Protein AF-M3FJP3-F1 (afdb_monomer)

Mean predicted aligned error: 5.14 Å

Secondary structure (DSSP, 8-state):
--EEEEEPP-EEEES--HHHHT-TTHHHHHHHHHHHHHHHHBSEEEEEGGG-S--TTTGGGGSS---HHHHHHHHHHS--SEEEEEEEEESSSEEEEEEEEETTTTEEEEEEEEESS-HHHHHHHHHHHH-TTSPBP-------

InterPro domains:
  IPR058181 LIC10012-like [PF28306] (2-140)

Foldseek 3Di:
DAAFEEEAFEEEDDDDDPVLVPDPRSSQVVSVLLQVLCVQWFRHHYYYCPPPPDCPLRPCRHDPDDDLVSVQVCCVVPPGQWYKYWYWYDDQWIKIKMWIAGNVVSDIDIDIDIGRDDPNVVSNVCSCVVCVPTDTDPPPDDPD

Structure (mmCIF, N/CA/C/O backbone):
data_AF-M3FJP3-F1
#
_entry.id   AF-M3FJP3-F1
#
loop_
_atom_site.group_PDB
_atom_site.id
_atom_site.type_symbol
_atom_site.label_atom_id
_atom_site.label_alt_id
_atom_site.label_comp_id
_atom_site.label_asym_id
_atom_site.label_entity_id
_atom_site.label_seq_id
_atom_site.pdbx_PDB_ins_code
_atom_site.Cartn_x
_atom_site.Cartn_y
_atom_site.Cartn_z
_atom_site.occupancy
_atom_site.B_iso_or_equiv
_atom_site.auth_seq_id
_atom_site.auth_comp_id
_atom_site.auth_asym_id
_atom_site.auth_atom_id
_atom_site.pdbx_PDB_model_num
ATOM 1 N N . MET A 1 1 ? 2.342 -1.540 -22.251 1.00 54.75 1 MET A N 1
ATOM 2 C CA . MET A 1 1 ? 2.671 -2.135 -20.936 1.00 54.75 1 MET A CA 1
ATOM 3 C C . MET A 1 1 ? 1.677 -1.612 -19.911 1.00 54.75 1 MET A C 1
ATOM 5 O O . MET A 1 1 ? 1.286 -0.459 -20.026 1.00 54.75 1 MET A O 1
ATOM 9 N N . SER A 1 2 ? 1.203 -2.452 -18.989 1.00 81.75 2 SER A N 1
ATOM 10 C CA . SER A 1 2 ? 0.332 -2.021 -17.884 1.00 81.75 2 SER A CA 1
ATOM 11 C C . SER A 1 2 ? 1.203 -1.803 -16.652 1.00 81.75 2 SER A C 1
ATOM 13 O O . SER A 1 2 ? 1.994 -2.686 -16.332 1.00 81.75 2 SER A O 1
ATOM 15 N N . THR A 1 3 ? 1.070 -0.641 -16.008 1.00 93.69 3 THR A N 1
ATOM 16 C CA . THR A 1 3 ? 1.800 -0.289 -14.784 1.00 93.69 3 THR A CA 1
ATOM 17 C C . THR A 1 3 ? 1.615 -1.363 -13.711 1.00 93.69 3 THR A C 1
ATOM 19 O O . THR A 1 3 ? 0.485 -1.778 -13.459 1.00 93.69 3 THR A O 1
ATOM 22 N N . SER A 1 4 ? 2.694 -1.811 -13.077 1.00 95.44 4 SER A N 1
ATOM 23 C CA . SER A 1 4 ? 2.702 -2.799 -11.997 1.00 95.44 4 SER A CA 1
ATOM 24 C C . SER A 1 4 ? 2.975 -2.129 -10.652 1.00 95.44 4 SER A C 1
ATOM 26 O O . SER A 1 4 ? 3.966 -1.416 -10.500 1.00 95.44 4 SER A O 1
ATOM 28 N N . ILE A 1 5 ? 2.109 -2.377 -9.670 1.00 96.56 5 ILE A N 1
ATOM 29 C CA . ILE A 1 5 ? 2.203 -1.815 -8.319 1.00 96.56 5 ILE A CA 1
ATOM 30 C C . ILE A 1 5 ? 2.201 -2.964 -7.307 1.00 96.56 5 ILE A C 1
ATOM 32 O O . ILE A 1 5 ? 1.310 -3.819 -7.341 1.00 96.56 5 ILE A O 1
ATOM 36 N N . ILE A 1 6 ? 3.173 -2.983 -6.395 1.00 95.50 6 ILE A N 1
ATOM 37 C CA . ILE A 1 6 ? 3.205 -3.919 -5.265 1.00 95.50 6 ILE A CA 1
ATOM 38 C C . ILE A 1 6 ? 2.987 -3.149 -3.968 1.00 95.50 6 ILE A C 1
ATOM 40 O O . ILE A 1 6 ? 3.749 -2.244 -3.637 1.00 95.50 6 ILE A O 1
ATOM 44 N N . PHE A 1 7 ? 1.974 -3.552 -3.208 1.00 96.62 7 PHE A N 1
ATOM 45 C CA . PHE A 1 7 ? 1.777 -3.090 -1.842 1.00 96.62 7 PHE A CA 1
ATOM 46 C C . PHE A 1 7 ? 2.579 -3.978 -0.887 1.00 96.62 7 PHE A C 1
ATOM 48 O O . PHE A 1 7 ? 2.395 -5.197 -0.827 1.00 96.62 7 PHE A O 1
ATOM 55 N N . LEU A 1 8 ? 3.483 -3.348 -0.146 1.00 95.56 8 LEU A N 1
ATOM 56 C CA . LEU A 1 8 ? 4.296 -3.936 0.913 1.00 95.56 8 LEU A CA 1
ATOM 57 C C . LEU A 1 8 ? 3.491 -4.011 2.218 1.00 95.56 8 LEU A C 1
ATOM 59 O O . LEU A 1 8 ? 2.440 -3.367 2.316 1.00 95.56 8 LEU A O 1
ATOM 63 N N . PRO A 1 9 ? 3.942 -4.783 3.225 1.00 94.19 9 PRO A N 1
ATOM 64 C CA . PRO A 1 9 ? 3.347 -4.736 4.554 1.00 94.19 9 PRO A CA 1
ATOM 65 C C . PRO A 1 9 ? 3.338 -3.307 5.085 1.00 94.19 9 PRO A C 1
ATOM 67 O O . PRO A 1 9 ? 4.334 -2.594 4.977 1.00 94.19 9 PRO A O 1
ATOM 70 N N . GLY A 1 10 ? 2.199 -2.905 5.635 1.00 93.19 10 GLY A N 1
ATOM 71 C CA . GLY A 1 10 ? 2.027 -1.602 6.257 1.00 93.19 10 GLY A CA 1
ATOM 72 C C . GLY A 1 10 ? 2.240 -1.637 7.764 1.00 93.19 10 GLY A C 1
ATOM 73 O O . GLY A 1 10 ? 2.588 -2.666 8.353 1.00 93.19 10 GLY A O 1
ATOM 74 N N . LYS A 1 11 ? 1.950 -0.509 8.402 1.00 93.94 11 LYS A N 1
ATOM 75 C CA . LYS A 1 11 ? 1.864 -0.396 9.859 1.00 93.94 11 LYS A CA 1
ATOM 76 C C . LYS A 1 11 ? 0.500 0.148 10.257 1.00 93.94 11 LYS A C 1
ATOM 78 O O . LYS A 1 11 ? -0.091 0.948 9.538 1.00 93.94 11 LYS A O 1
ATOM 83 N N . VAL A 1 12 ? 0.017 -0.304 11.409 1.00 92.94 12 VAL A N 1
ATOM 84 C CA . VAL A 1 12 ? -1.206 0.199 12.035 1.00 92.94 12 VAL A CA 1
ATOM 85 C C . VAL A 1 12 ? -0.914 0.498 13.488 1.00 92.94 12 VAL A C 1
ATOM 87 O O . VAL A 1 12 ? -0.344 -0.351 14.173 1.00 92.94 12 VAL A O 1
ATOM 90 N N . GLU A 1 13 ? -1.314 1.668 13.964 1.00 91.81 13 GLU A N 1
ATOM 91 C CA . GLU A 1 13 ? -1.119 2.057 15.358 1.00 91.81 13 GLU A CA 1
ATOM 92 C C . GLU A 1 13 ? -2.272 2.893 15.918 1.00 91.81 13 GLU A C 1
ATOM 94 O O . GLU A 1 13 ? -3.128 3.383 15.182 1.00 91.81 13 GLU A O 1
ATOM 99 N N . GLY A 1 14 ? -2.283 3.046 17.244 1.00 90.94 14 GLY A N 1
ATOM 100 C CA . GLY A 1 14 ? -3.282 3.819 17.977 1.00 90.94 14 GLY A CA 1
ATOM 101 C C . GLY A 1 14 ? -4.487 3.002 18.459 1.00 90.94 14 GLY A C 1
ATOM 102 O O . GLY A 1 14 ? -4.409 1.785 18.624 1.00 90.94 14 GLY A O 1
ATOM 103 N N . ASN A 1 15 ? -5.594 3.698 18.716 1.00 89.75 15 ASN A N 1
ATOM 104 C CA . ASN A 1 15 ? -6.861 3.172 19.221 1.00 89.75 15 ASN A CA 1
ATOM 105 C C . ASN A 1 15 ? -7.648 2.508 18.086 1.00 89.75 15 ASN A C 1
ATOM 107 O O . ASN A 1 15 ? -8.534 3.110 17.477 1.00 89.75 15 ASN A O 1
ATOM 111 N N . LEU A 1 16 ? -7.273 1.272 17.766 1.00 86.69 16 LEU A N 1
ATOM 1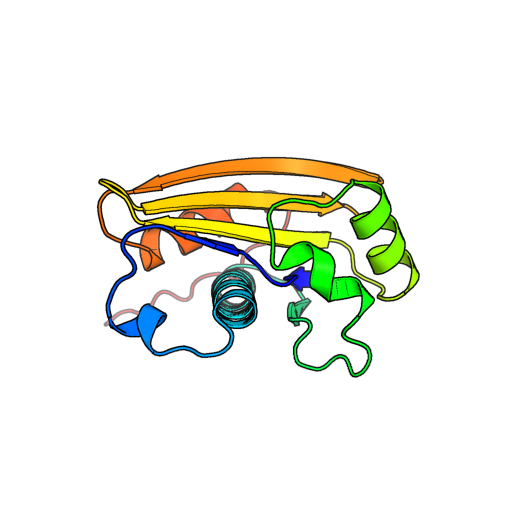12 C CA . LEU A 1 16 ? -7.827 0.548 16.629 1.00 86.69 16 LEU A CA 1
ATOM 113 C C . LEU A 1 16 ? -9.328 0.266 16.810 1.00 86.69 16 LEU A C 1
ATOM 115 O O . LEU A 1 16 ? -9.772 -0.075 17.905 1.00 86.69 16 LEU A O 1
ATOM 119 N N . PRO A 1 17 ? -10.129 0.316 15.733 1.00 85.75 17 PRO A N 1
ATOM 120 C CA . PRO A 1 17 ? -11.479 -0.224 15.774 1.00 85.75 17 PRO A CA 1
ATOM 121 C C . PRO A 1 17 ? -11.433 -1.742 16.007 1.00 85.75 17 PRO A C 1
ATOM 123 O O . PRO A 1 17 ? -10.566 -2.435 15.469 1.00 85.75 17 PRO A O 1
ATOM 126 N N . ALA A 1 18 ? -12.428 -2.279 16.720 1.00 84.81 18 ALA A N 1
ATOM 127 C CA . ALA A 1 18 ? -12.504 -3.697 17.101 1.00 84.81 18 ALA A CA 1
ATOM 128 C C . ALA A 1 18 ? -12.345 -4.686 15.926 1.00 84.81 18 ALA A C 1
ATOM 130 O O . ALA A 1 18 ? -11.873 -5.808 16.107 1.00 84.81 18 ALA A O 1
ATOM 131 N N . ALA A 1 19 ? -12.728 -4.279 14.712 1.00 82.06 19 ALA A N 1
ATOM 132 C CA . ALA A 1 19 ? -12.545 -5.077 13.503 1.00 82.06 19 ALA A CA 1
ATOM 133 C C . ALA A 1 19 ? -11.062 -5.320 13.162 1.00 82.06 19 ALA A C 1
ATOM 135 O O . ALA A 1 19 ? -10.727 -6.412 12.717 1.00 82.06 19 ALA A O 1
ATOM 136 N N . LEU A 1 20 ? -10.181 -4.339 13.393 1.00 82.62 20 LEU A N 1
ATOM 137 C CA . LEU A 1 20 ? -8.740 -4.450 13.132 1.00 82.62 20 LEU A CA 1
ATOM 138 C C . LEU A 1 20 ? -7.972 -5.072 14.304 1.00 82.62 20 LEU A C 1
ATOM 140 O O . LEU A 1 20 ? -6.943 -5.709 14.087 1.00 82.62 20 LEU A O 1
ATOM 144 N N . GLU A 1 21 ? -8.463 -4.929 15.538 1.00 83.31 21 GLU A N 1
ATOM 145 C CA . GLU A 1 21 ? -7.822 -5.527 16.720 1.00 83.31 21 GLU A CA 1
ATOM 146 C C . GLU A 1 21 ? -7.727 -7.054 16.625 1.00 83.31 21 GLU A C 1
ATOM 148 O O . GLU A 1 21 ? -6.714 -7.634 17.020 1.00 83.31 21 GLU A O 1
ATOM 153 N N . ARG A 1 22 ? -8.765 -7.682 16.056 1.00 85.31 22 ARG A N 1
ATOM 154 C CA . ARG A 1 22 ? -8.918 -9.140 15.915 1.00 85.31 22 ARG A CA 1
ATOM 155 C C . ARG A 1 22 ? -8.115 -9.751 14.765 1.00 85.31 22 ARG A C 1
ATOM 157 O O . ARG A 1 22 ? -8.183 -10.959 14.568 1.00 85.31 22 ARG A O 1
ATOM 164 N N . ILE A 1 23 ? -7.415 -8.937 13.977 1.00 86.69 23 ILE A N 1
ATOM 165 C CA . ILE A 1 23 ? -6.642 -9.408 12.827 1.00 86.69 23 ILE A CA 1
ATOM 166 C C . ILE A 1 23 ? -5.217 -9.724 13.275 1.00 86.69 23 ILE A C 1
ATOM 168 O O . ILE A 1 23 ? -4.523 -8.849 13.798 1.00 86.69 23 ILE A O 1
ATOM 172 N N . ASP A 1 24 ? -4.784 -10.959 13.013 1.00 82.44 24 ASP A N 1
ATOM 173 C CA . ASP A 1 24 ? -3.457 -11.456 13.393 1.00 82.44 24 ASP A CA 1
ATOM 174 C C . ASP A 1 24 ? -2.325 -10.731 12.644 1.00 82.44 24 ASP A C 1
ATOM 176 O O . ASP A 1 24 ? -1.343 -10.309 13.250 1.00 82.44 24 ASP A O 1
ATOM 180 N N . ASP A 1 25 ? -2.465 -10.531 11.325 1.00 88.62 25 ASP A N 1
ATOM 181 C CA . ASP A 1 25 ? -1.468 -9.846 10.486 1.00 88.62 25 ASP A CA 1
ATOM 182 C C . ASP A 1 25 ? -1.999 -8.515 9.931 1.00 88.62 25 ASP A C 1
ATOM 184 O O . ASP A 1 25 ? -2.291 -8.361 8.742 1.00 88.62 25 ASP A O 1
ATOM 188 N N . ARG A 1 26 ? -2.123 -7.522 10.817 1.00 91.12 26 ARG A N 1
ATOM 189 C CA . ARG A 1 26 ? -2.623 -6.171 10.487 1.00 91.12 26 ARG A CA 1
ATOM 190 C C . ARG A 1 26 ? -1.789 -5.480 9.408 1.00 91.12 26 ARG A C 1
ATOM 192 O O . ARG A 1 26 ? -2.338 -4.784 8.557 1.00 91.12 26 ARG A O 1
ATOM 199 N N . SER A 1 27 ? -0.473 -5.697 9.415 1.00 91.38 27 SER A N 1
ATOM 200 C CA . SER A 1 27 ? 0.436 -5.170 8.393 1.00 91.38 27 SER A CA 1
ATOM 201 C C . SER A 1 27 ? 0.070 -5.674 7.000 1.00 91.38 27 SER A C 1
ATOM 203 O O . SER A 1 27 ? 0.067 -4.901 6.037 1.00 91.38 27 SER A O 1
ATOM 205 N N . GLN A 1 28 ? -0.258 -6.962 6.884 1.00 91.75 28 GLN A N 1
ATOM 206 C CA . GLN A 1 28 ? -0.709 -7.540 5.627 1.00 91.75 28 GLN A CA 1
ATOM 207 C C . GLN A 1 28 ? -2.112 -7.058 5.246 1.00 91.75 28 GLN A C 1
ATOM 209 O O . GLN A 1 28 ? -2.379 -6.867 4.059 1.00 91.75 28 GLN A O 1
ATOM 214 N N . GLU A 1 29 ? -2.995 -6.833 6.216 1.00 91.94 29 GLU A N 1
ATOM 215 C CA . GLU A 1 29 ? -4.356 -6.375 5.938 1.00 91.94 29 GLU A CA 1
ATOM 216 C C . GLU A 1 29 ? -4.392 -4.958 5.356 1.00 91.94 29 GLU A C 1
ATOM 218 O O . GLU A 1 29 ? -5.039 -4.728 4.335 1.00 91.94 29 GLU A O 1
ATOM 223 N N . ILE A 1 30 ? -3.624 -4.018 5.913 1.00 93.06 30 ILE A N 1
ATOM 224 C CA . ILE A 1 30 ? -3.526 -2.666 5.337 1.00 93.06 30 ILE A CA 1
ATOM 225 C C . ILE A 1 30 ? -2.974 -2.696 3.916 1.00 93.06 30 ILE A C 1
ATOM 227 O O . ILE A 1 30 ? -3.491 -2.005 3.038 1.00 93.06 30 ILE A O 1
ATOM 231 N N . SER A 1 31 ? -1.974 -3.542 3.667 1.00 94.75 31 SER A N 1
ATOM 232 C CA . SER A 1 31 ? -1.431 -3.757 2.325 1.00 94.75 31 SER A CA 1
ATOM 233 C C . SER A 1 31 ? -2.523 -4.189 1.336 1.00 94.75 31 SER A C 1
ATOM 235 O O . SER A 1 31 ? -2.640 -3.626 0.245 1.00 94.75 31 SER A O 1
ATOM 237 N N . LYS A 1 32 ? -3.382 -5.142 1.733 1.00 95.00 32 LYS A N 1
ATOM 238 C CA . LYS A 1 32 ? -4.530 -5.576 0.920 1.00 95.00 32 LYS A CA 1
ATOM 239 C C . LYS A 1 32 ? -5.537 -4.460 0.716 1.00 95.00 32 LYS A C 1
ATOM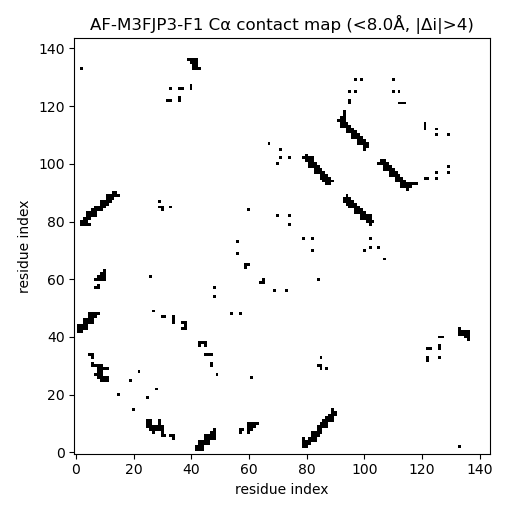 241 O O . LYS A 1 32 ? -6.088 -4.341 -0.376 1.00 95.00 32 LYS A O 1
ATOM 246 N N . PHE A 1 33 ? -5.767 -3.639 1.731 1.00 94.19 33 PHE A N 1
ATOM 247 C CA . PHE A 1 33 ? -6.751 -2.578 1.638 1.00 94.19 33 PHE A CA 1
ATOM 248 C C . PHE A 1 33 ? -6.314 -1.458 0.683 1.00 94.19 33 PHE A C 1
ATOM 250 O O . PHE A 1 33 ? -7.102 -1.004 -0.150 1.00 94.19 33 PHE A O 1
ATOM 257 N N . GLY A 1 34 ? -5.035 -1.075 0.720 1.00 96.06 34 GLY A N 1
ATOM 258 C CA . GLY A 1 34 ? -4.457 -0.151 -0.257 1.00 96.06 34 GLY A CA 1
ATOM 259 C C . GLY A 1 34 ? -4.497 -0.738 -1.671 1.00 96.06 34 GLY A C 1
ATOM 260 O O . GLY A 1 34 ? -4.962 -0.086 -2.613 1.00 96.06 34 GLY A O 1
ATOM 261 N N . ALA A 1 35 ? -4.113 -2.013 -1.804 1.00 96.75 35 ALA A N 1
ATOM 262 C CA . ALA A 1 35 ? -4.163 -2.741 -3.068 1.00 96.75 35 ALA A CA 1
ATOM 263 C C . ALA A 1 35 ? -5.584 -2.847 -3.644 1.00 96.75 35 ALA A C 1
ATOM 265 O O . ALA A 1 35 ? -5.761 -2.749 -4.860 1.00 96.75 35 ALA A O 1
ATOM 266 N N . PHE A 1 36 ? -6.600 -3.010 -2.794 1.00 96.31 36 PHE A N 1
ATOM 267 C CA . PHE A 1 36 ? -8.001 -3.042 -3.202 1.00 96.31 36 PHE A CA 1
ATOM 268 C C . PHE A 1 36 ? -8.402 -1.747 -3.914 1.00 96.31 36 PHE A C 1
ATOM 270 O O . PHE A 1 36 ? -8.897 -1.809 -5.040 1.00 96.31 36 PHE A O 1
ATOM 277 N N . TYR A 1 37 ? -8.135 -0.578 -3.321 1.00 96.38 37 TYR A N 1
ATOM 278 C CA . TYR A 1 37 ? -8.482 0.701 -3.949 1.00 96.38 37 TYR A CA 1
ATOM 279 C C . TYR A 1 37 ? -7.659 0.989 -5.197 1.00 96.38 37 TYR A C 1
ATOM 281 O O . TYR A 1 37 ? -8.216 1.443 -6.197 1.00 96.38 37 TYR A O 1
ATOM 289 N N . ALA A 1 38 ? -6.363 0.674 -5.191 1.00 96.38 38 ALA A N 1
ATOM 290 C CA . ALA A 1 38 ? -5.544 0.796 -6.393 1.00 96.38 38 ALA A CA 1
ATOM 291 C C . ALA A 1 38 ? -6.093 -0.081 -7.527 1.00 96.38 38 ALA A C 1
ATOM 293 O O . ALA A 1 38 ? -6.231 0.384 -8.657 1.00 96.38 38 ALA A O 1
ATOM 294 N N . ASN A 1 39 ? -6.493 -1.321 -7.234 1.00 95.44 39 ASN A N 1
ATOM 295 C CA . ASN A 1 39 ? -7.104 -2.195 -8.229 1.00 95.44 39 ASN A CA 1
ATOM 296 C C . ASN A 1 39 ? -8.498 -1.707 -8.652 1.00 95.44 39 ASN A C 1
ATOM 298 O O . ASN A 1 39 ? -8.868 -1.862 -9.811 1.00 95.44 39 ASN A O 1
ATOM 302 N N . LEU A 1 40 ? -9.283 -1.112 -7.758 1.00 94.81 40 LEU A N 1
ATOM 303 C CA . LEU A 1 40 ? -10.602 -0.578 -8.096 1.00 94.81 40 LEU A CA 1
ATOM 304 C C . LEU A 1 40 ? -10.499 0.633 -9.036 1.00 94.81 40 LEU A C 1
ATOM 306 O O . LEU A 1 40 ? -11.249 0.724 -10.008 1.00 94.81 40 LEU A O 1
ATOM 310 N N . LEU A 1 41 ? -9.559 1.540 -8.766 1.00 94.62 41 LEU A N 1
ATOM 311 C CA . LEU A 1 41 ? -9.510 2.870 -9.378 1.00 94.62 41 LEU A CA 1
ATOM 312 C C . LEU A 1 41 ? -8.530 2.975 -10.549 1.00 94.62 41 LEU A C 1
ATOM 314 O O . LEU A 1 41 ? -8.754 3.781 -11.450 1.00 94.62 41 LEU A O 1
ATOM 318 N N . LEU A 1 42 ? -7.458 2.178 -10.574 1.00 95.19 42 LEU A N 1
ATOM 319 C CA . LEU A 1 42 ? -6.343 2.347 -11.511 1.00 95.19 42 LEU A CA 1
ATOM 320 C C . LEU A 1 42 ? -6.291 1.230 -12.556 1.00 95.19 42 LEU A C 1
ATOM 322 O O . LEU A 1 42 ? -6.576 0.062 -12.284 1.00 95.19 42 LEU A O 1
ATOM 326 N N . ARG A 1 43 ? -5.863 1.562 -13.776 1.00 94.12 43 ARG A N 1
ATOM 327 C CA . ARG A 1 43 ? -5.535 0.596 -14.839 1.00 94.12 43 ARG A CA 1
ATOM 328 C C . ARG A 1 43 ? -4.115 0.052 -14.659 1.00 94.12 43 ARG A C 1
ATOM 330 O O . ARG A 1 43 ? -3.262 0.201 -15.534 1.00 94.12 43 ARG A O 1
ATOM 337 N N . ALA A 1 44 ? -3.885 -0.596 -13.524 1.00 94.25 44 ALA A N 1
ATOM 338 C CA . ALA A 1 44 ? -2.608 -1.183 -13.144 1.00 94.25 44 ALA A CA 1
ATOM 339 C C . ALA A 1 44 ? -2.766 -2.658 -12.748 1.00 94.25 44 ALA A C 1
ATOM 341 O O . ALA A 1 44 ? -3.835 -3.092 -12.311 1.00 94.25 44 ALA A O 1
ATOM 342 N N . LYS A 1 45 ? -1.683 -3.427 -12.875 1.00 94.88 45 LYS A N 1
ATOM 343 C CA . LYS A 1 45 ? -1.542 -4.741 -12.251 1.00 94.88 45 LYS A CA 1
ATOM 344 C C . LYS A 1 45 ? -1.129 -4.527 -10.797 1.00 94.88 45 LYS A C 1
ATOM 346 O O . LYS A 1 45 ? 0.010 -4.163 -10.528 1.00 94.88 45 LYS A O 1
ATOM 351 N N . VAL A 1 46 ? -2.049 -4.757 -9.869 1.00 94.88 46 VAL A N 1
ATOM 352 C CA . VAL A 1 46 ? -1.815 -4.533 -8.438 1.00 94.88 46 VAL A CA 1
ATOM 353 C C . VAL A 1 46 ? -1.645 -5.867 -7.721 1.00 94.88 46 VAL A C 1
ATOM 355 O O . VAL A 1 46 ? -2.472 -6.762 -7.889 1.00 94.88 46 VAL A O 1
ATOM 358 N N . ASN A 1 47 ? -0.581 -6.006 -6.930 1.00 93.31 47 ASN A N 1
ATOM 359 C CA . ASN A 1 47 ? -0.319 -7.194 -6.117 1.00 93.31 47 ASN A CA 1
ATOM 360 C C . ASN A 1 47 ? 0.021 -6.820 -4.672 1.00 93.31 47 ASN A C 1
ATOM 362 O O . ASN A 1 47 ? 0.447 -5.705 -4.380 1.00 93.31 47 ASN A O 1
ATOM 366 N N . THR A 1 48 ? -0.119 -7.798 -3.784 1.00 92.62 48 THR A N 1
ATOM 367 C CA . THR A 1 48 ? 0.410 -7.777 -2.419 1.00 92.62 48 THR A CA 1
ATOM 368 C C . THR A 1 48 ? 1.478 -8.859 -2.276 1.00 92.62 48 THR A C 1
ATOM 370 O O . THR A 1 48 ? 1.563 -9.788 -3.086 1.00 92.62 48 THR A O 1
ATOM 373 N N . ILE A 1 49 ? 2.284 -8.764 -1.223 1.00 86.00 49 ILE A N 1
ATOM 374 C CA . ILE A 1 49 ? 3.359 -9.727 -0.947 1.00 86.00 49 ILE A CA 1
ATOM 375 C C . ILE A 1 49 ? 2.871 -11.072 -0.370 1.00 86.00 49 ILE A C 1
ATOM 377 O O . ILE A 1 49 ? 3.673 -11.977 -0.166 1.00 86.00 49 ILE A O 1
ATOM 381 N N . GLU A 1 50 ? 1.567 -11.247 -0.115 1.00 78.38 50 GLU A N 1
ATOM 382 C CA . GLU A 1 50 ? 1.022 -12.450 0.543 1.00 78.38 50 GLU A CA 1
ATOM 383 C C . GLU A 1 50 ? 1.311 -13.746 -0.237 1.00 78.38 50 GLU A C 1
ATOM 385 O O . GLU A 1 50 ? 1.419 -14.824 0.348 1.00 78.38 50 GLU A O 1
ATOM 390 N N . LYS A 1 51 ? 1.452 -13.624 -1.563 1.00 69.50 51 LYS A N 1
ATOM 391 C CA . LYS A 1 51 ? 1.706 -14.726 -2.501 1.00 69.50 51 LYS A CA 1
ATOM 392 C C . LYS A 1 51 ? 3.197 -15.035 -2.667 1.00 69.50 51 LYS A C 1
ATOM 394 O O . LYS A 1 51 ? 3.544 -15.967 -3.391 1.00 69.50 51 LYS A O 1
ATOM 399 N N . ILE A 1 52 ? 4.072 -14.258 -2.029 1.00 74.56 52 ILE A N 1
ATOM 400 C CA . ILE A 1 52 ? 5.522 -14.411 -2.119 1.00 74.56 52 ILE A CA 1
ATOM 401 C C . ILE A 1 52 ? 5.987 -15.354 -1.005 1.00 74.56 52 ILE A C 1
ATOM 403 O O . ILE A 1 52 ? 5.617 -15.204 0.161 1.00 74.56 52 ILE A O 1
ATOM 407 N N . ARG A 1 53 ? 6.765 -16.376 -1.388 1.00 68.19 53 ARG A N 1
ATOM 408 C CA . ARG A 1 53 ? 7.246 -17.419 -0.467 1.00 68.19 53 ARG A CA 1
ATOM 409 C C . ARG A 1 53 ? 8.324 -16.901 0.481 1.00 68.19 53 ARG A C 1
ATOM 411 O O . ARG A 1 53 ? 8.283 -17.237 1.659 1.00 68.19 53 ARG A O 1
ATOM 418 N N . ASP A 1 54 ? 9.248 -16.094 -0.030 1.00 69.88 54 ASP A N 1
ATOM 419 C CA . ASP A 1 54 ? 10.261 -15.437 0.789 1.00 69.88 54 ASP A CA 1
ATOM 420 C C . ASP A 1 54 ? 9.670 -14.176 1.424 1.00 69.88 54 ASP A C 1
ATOM 422 O O . ASP A 1 54 ? 9.290 -13.231 0.733 1.00 69.88 54 ASP A O 1
ATOM 426 N N . LYS A 1 55 ? 9.526 -14.199 2.749 1.00 73.00 55 LYS A N 1
ATOM 427 C CA . LYS A 1 55 ? 8.903 -13.117 3.517 1.00 73.00 55 LYS A CA 1
ATOM 428 C C . LYS A 1 55 ? 9.908 -12.292 4.311 1.00 73.00 55 LYS A C 1
ATOM 430 O O . LYS A 1 55 ? 9.511 -11.283 4.900 1.00 73.00 55 LYS A O 1
ATOM 435 N N . GLU A 1 56 ? 11.176 -12.699 4.350 1.00 82.25 56 GLU A N 1
ATOM 436 C CA . GLU A 1 56 ? 12.155 -12.099 5.258 1.00 82.25 56 GLU A CA 1
ATOM 437 C C . GLU A 1 56 ? 12.453 -10.653 4.860 1.00 82.25 56 GLU A C 1
ATOM 439 O O . GLU A 1 56 ? 12.402 -9.754 5.706 1.00 82.25 56 GLU A O 1
ATOM 444 N N . ILE A 1 57 ? 12.633 -10.404 3.559 1.00 81.81 57 ILE A N 1
ATOM 445 C CA . ILE A 1 57 ? 12.898 -9.066 3.018 1.00 81.81 57 ILE A CA 1
ATOM 446 C C . ILE A 1 57 ? 11.781 -8.058 3.336 1.00 81.81 57 ILE A C 1
ATOM 448 O O . ILE A 1 57 ? 12.042 -6.866 3.507 1.00 81.81 57 ILE A O 1
ATOM 452 N N . PHE A 1 58 ? 10.540 -8.528 3.495 1.00 85.88 58 PHE A N 1
ATOM 453 C CA . PHE A 1 58 ? 9.390 -7.670 3.780 1.00 85.88 58 PHE A CA 1
ATOM 454 C C . PHE A 1 58 ? 9.168 -7.398 5.271 1.00 85.88 58 PHE A C 1
ATOM 456 O O . PHE A 1 58 ? 8.407 -6.492 5.617 1.00 85.88 58 PHE A O 1
ATOM 463 N N . SER A 1 59 ? 9.818 -8.152 6.165 1.00 85.19 59 SER A N 1
ATOM 464 C CA . SER A 1 59 ? 9.635 -8.027 7.620 1.00 85.19 59 SER A CA 1
ATOM 465 C C . SER A 1 59 ? 9.920 -6.612 8.137 1.00 85.19 59 SER A C 1
ATOM 467 O O . SER A 1 59 ? 9.215 -6.126 9.020 1.00 85.19 59 SER A O 1
ATOM 469 N N . LYS A 1 60 ? 10.883 -5.913 7.525 1.00 86.38 60 LYS A N 1
ATOM 470 C CA . LYS A 1 60 ? 11.271 -4.541 7.885 1.00 86.38 60 LYS A CA 1
ATOM 471 C C . LYS A 1 60 ? 10.149 -3.519 7.703 1.00 86.38 60 LYS A C 1
ATOM 473 O O . LYS A 1 60 ? 10.049 -2.577 8.480 1.00 86.38 60 LYS A O 1
ATOM 478 N N . PHE A 1 61 ? 9.276 -3.731 6.719 1.00 87.88 61 PHE A N 1
ATOM 479 C CA . PHE A 1 61 ? 8.200 -2.796 6.369 1.00 87.88 61 PHE A CA 1
ATOM 480 C C . PHE A 1 61 ? 6.987 -2.889 7.299 1.00 87.88 61 PHE A C 1
ATOM 482 O O . PHE A 1 61 ? 6.157 -1.980 7.324 1.00 87.88 61 PHE A O 1
ATOM 489 N N . ARG A 1 62 ? 6.913 -3.951 8.119 1.00 86.50 62 ARG A N 1
ATOM 490 C CA . ARG A 1 62 ? 5.892 -4.101 9.171 1.00 86.50 62 ARG A CA 1
ATOM 491 C C . ARG A 1 62 ? 6.009 -3.020 10.254 1.00 86.50 62 ARG A C 1
ATOM 493 O O . ARG A 1 62 ? 5.045 -2.762 10.965 1.00 86.50 62 ARG A O 1
ATOM 500 N N . ASN A 1 63 ? 7.174 -2.380 10.357 1.00 81.62 63 ASN A N 1
ATOM 501 C CA . ASN A 1 63 ? 7.475 -1.303 11.296 1.00 81.62 63 ASN A CA 1
ATOM 502 C C . ASN A 1 63 ? 7.856 -0.013 10.545 1.00 81.62 63 ASN A C 1
ATOM 504 O O . ASN A 1 63 ? 7.986 -0.010 9.323 1.00 81.62 63 ASN A O 1
ATOM 508 N N . SER A 1 64 ? 8.072 1.088 11.269 1.00 77.12 64 SER A N 1
ATOM 509 C CA . SER A 1 64 ? 8.498 2.374 10.678 1.00 77.12 64 SER A CA 1
ATOM 510 C C . SER A 1 64 ? 10.007 2.464 10.395 1.00 77.12 64 SER A C 1
ATOM 512 O O . SER A 1 64 ? 10.488 3.495 9.941 1.00 77.12 64 SER A O 1
ATOM 514 N N . HIS A 1 65 ? 10.778 1.406 10.669 1.00 82.50 65 HIS A N 1
ATOM 515 C CA . HIS A 1 65 ? 12.233 1.397 10.503 1.00 82.50 65 HIS A CA 1
ATOM 516 C C . HIS A 1 65 ? 12.625 0.702 9.198 1.00 82.50 65 HIS A C 1
ATOM 518 O O . HIS A 1 65 ? 12.916 -0.494 9.172 1.00 82.50 65 HIS A O 1
ATOM 524 N N . PHE A 1 66 ? 12.662 1.467 8.116 1.00 86.69 66 PHE A N 1
ATOM 525 C CA . PHE A 1 66 ? 13.182 1.036 6.821 1.00 86.69 66 PHE A CA 1
ATOM 526 C C . PHE A 1 66 ? 14.066 2.136 6.237 1.00 86.69 66 PHE A C 1
ATOM 528 O O . PHE A 1 66 ? 13.985 3.302 6.624 1.00 86.69 66 PHE A O 1
ATOM 535 N N . ARG A 1 67 ? 14.929 1.766 5.296 1.00 88.19 67 ARG A N 1
ATOM 536 C CA . ARG A 1 67 ? 15.727 2.713 4.519 1.00 88.19 67 ARG A CA 1
ATOM 537 C C . ARG A 1 67 ? 15.321 2.666 3.055 1.00 88.19 67 ARG A C 1
ATOM 539 O O . ARG A 1 67 ? 14.756 1.683 2.577 1.00 88.19 67 ARG A O 1
ATOM 546 N N . LYS A 1 68 ? 15.670 3.708 2.305 1.00 88.19 68 LYS A N 1
ATOM 547 C CA . LYS A 1 68 ? 15.444 3.762 0.853 1.00 88.19 68 LYS A CA 1
ATOM 548 C C . LYS A 1 68 ? 16.085 2.568 0.123 1.00 88.19 68 LYS A C 1
ATOM 550 O O . LYS A 1 68 ? 15.556 2.077 -0.878 1.00 88.19 68 LYS A O 1
ATOM 555 N N . GLU A 1 69 ? 17.201 2.058 0.642 1.00 90.69 69 GLU A N 1
ATOM 556 C CA . GLU A 1 69 ? 17.890 0.885 0.097 1.00 90.69 69 GLU A CA 1
ATOM 557 C C . GLU A 1 69 ? 17.062 -0.399 0.246 1.00 90.69 69 GLU A C 1
ATOM 559 O O . GLU A 1 69 ? 17.196 -1.296 -0.583 1.00 90.69 69 GLU A O 1
ATOM 564 N N . ASP A 1 70 ? 16.181 -0.495 1.248 1.00 91.75 70 ASP A N 1
ATOM 565 C CA . ASP A 1 70 ? 15.312 -1.664 1.422 1.00 91.75 70 ASP A CA 1
ATOM 566 C C . ASP A 1 70 ? 14.279 -1.759 0.281 1.00 91.75 70 ASP A C 1
ATOM 568 O O . ASP A 1 70 ? 14.057 -2.844 -0.252 1.00 91.75 70 ASP A O 1
ATOM 572 N N . PHE A 1 71 ? 13.727 -0.631 -0.188 1.00 93.69 71 PHE A N 1
ATOM 573 C CA . PHE A 1 71 ? 12.875 -0.603 -1.390 1.00 93.69 71 PHE A CA 1
ATOM 574 C C . PHE A 1 71 ? 13.653 -0.994 -2.648 1.00 93.69 71 PHE A C 1
ATOM 576 O O . PHE A 1 71 ? 13.161 -1.738 -3.494 1.00 93.69 71 PHE A O 1
ATOM 583 N N . SER A 1 72 ? 14.898 -0.521 -2.750 1.00 92.00 72 SER A N 1
ATOM 584 C CA . SER A 1 72 ? 15.765 -0.791 -3.902 1.00 92.00 72 SER A CA 1
ATOM 585 C C . SER A 1 72 ? 16.059 -2.289 -4.045 1.00 92.00 72 SER A C 1
ATOM 587 O O . SER A 1 72 ? 16.068 -2.808 -5.159 1.00 92.00 72 SER A O 1
ATOM 589 N N . LYS A 1 73 ? 16.255 -2.993 -2.919 1.00 91.31 73 LYS A N 1
ATOM 590 C CA . LYS A 1 73 ? 16.421 -4.455 -2.886 1.00 91.31 73 LYS A CA 1
ATOM 591 C C . LYS A 1 73 ? 15.166 -5.182 -3.362 1.00 91.31 73 LYS A C 1
ATOM 593 O O . LYS A 1 73 ? 15.267 -6.073 -4.197 1.00 91.31 73 LYS A O 1
ATOM 598 N N . ILE A 1 74 ? 13.985 -4.752 -2.913 1.00 91.25 74 ILE A N 1
ATOM 599 C CA . ILE A 1 74 ? 12.724 -5.346 -3.374 1.00 91.25 74 ILE A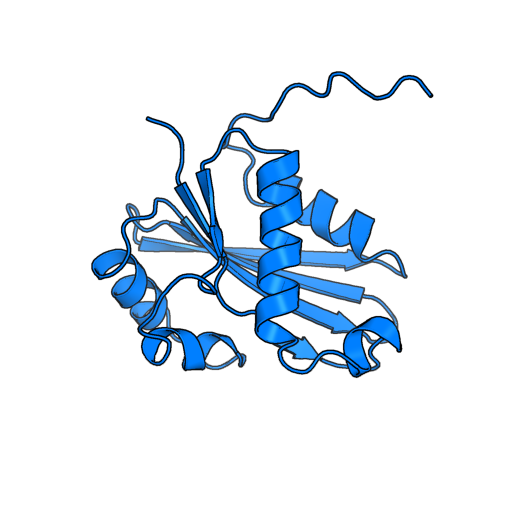 CA 1
ATOM 600 C C . ILE A 1 74 ? 12.538 -5.140 -4.878 1.00 91.25 74 ILE A C 1
ATOM 602 O O . ILE A 1 74 ? 12.187 -6.091 -5.559 1.00 91.25 74 ILE A O 1
ATOM 606 N N . CYS A 1 75 ? 12.804 -3.947 -5.419 1.00 91.94 75 CYS A N 1
ATOM 607 C CA . CYS A 1 75 ? 12.696 -3.708 -6.864 1.00 91.94 75 CYS A CA 1
ATOM 608 C C . CYS A 1 75 ? 13.646 -4.594 -7.692 1.00 91.94 75 CYS A C 1
ATOM 610 O O . CYS A 1 75 ? 13.355 -4.881 -8.851 1.00 91.94 75 CYS A O 1
ATOM 612 N N . PHE A 1 76 ? 14.785 -5.002 -7.119 1.00 88.38 76 PHE A N 1
ATOM 613 C CA . PHE A 1 76 ? 15.722 -5.923 -7.763 1.00 88.38 76 PHE A CA 1
ATOM 614 C C . PHE A 1 76 ? 15.188 -7.363 -7.783 1.00 88.38 76 PHE A C 1
ATOM 616 O O . PHE A 1 76 ? 15.289 -8.038 -8.803 1.00 88.38 76 PHE A O 1
ATOM 623 N N . GLU A 1 77 ? 14.599 -7.823 -6.678 1.00 87.88 77 GLU A N 1
ATOM 624 C CA . GLU A 1 77 ? 14.077 -9.191 -6.550 1.00 87.88 77 GLU A CA 1
ATOM 625 C C . GLU A 1 77 ? 12.688 -9.376 -7.183 1.00 87.88 77 GLU A C 1
ATOM 627 O O . GLU A 1 77 ? 12.374 -10.439 -7.722 1.00 87.88 77 GLU A O 1
ATOM 632 N N . PHE A 1 78 ? 11.852 -8.336 -7.149 1.00 86.75 78 PHE A N 1
ATOM 633 C CA . PHE A 1 78 ? 10.457 -8.363 -7.575 1.00 86.75 78 PHE A CA 1
ATOM 634 C C . PHE A 1 78 ? 10.196 -7.244 -8.590 1.00 86.75 78 PHE A C 1
ATOM 636 O O . PHE A 1 78 ? 10.027 -6.086 -8.200 1.00 86.75 78 PHE A O 1
ATOM 643 N N . PRO A 1 79 ? 10.120 -7.562 -9.897 1.00 84.69 79 PRO A N 1
ATOM 644 C CA . PRO A 1 79 ? 9.931 -6.551 -10.928 1.00 84.69 79 PRO A CA 1
ATOM 645 C C . PRO A 1 79 ? 8.544 -5.902 -10.809 1.00 84.69 79 PRO A C 1
ATOM 647 O O . PRO A 1 79 ? 7.510 -6.503 -11.121 1.00 84.69 79 PRO A O 1
ATOM 650 N N . ALA A 1 80 ? 8.534 -4.648 -10.367 1.00 92.50 80 ALA A N 1
ATOM 651 C CA . ALA A 1 80 ? 7.380 -3.761 -10.308 1.00 92.50 80 ALA A CA 1
ATOM 652 C C . ALA A 1 80 ? 7.793 -2.355 -10.751 1.00 92.50 80 ALA A C 1
ATOM 654 O O . ALA A 1 80 ? 8.967 -2.002 -10.670 1.00 92.50 80 ALA A O 1
ATOM 655 N N . ASP A 1 81 ? 6.833 -1.549 -11.204 1.00 95.81 81 ASP A N 1
ATOM 656 C CA . ASP A 1 81 ? 7.102 -0.140 -11.506 1.00 95.81 81 ASP A CA 1
ATOM 657 C C . ASP A 1 81 ? 7.107 0.683 -10.212 1.00 95.81 81 ASP A C 1
ATOM 659 O O . ASP A 1 81 ? 7.948 1.565 -10.029 1.00 95.81 81 ASP A O 1
ATOM 663 N N . PHE A 1 82 ? 6.192 0.350 -9.293 1.00 96.75 82 PHE A N 1
ATOM 664 C CA . PHE A 1 82 ? 6.037 1.033 -8.016 1.00 96.75 82 PHE A CA 1
ATOM 665 C C . PHE A 1 82 ? 5.915 0.060 -6.844 1.00 96.75 82 PHE A C 1
ATOM 667 O O . PHE A 1 82 ? 5.188 -0.937 -6.915 1.00 96.75 82 PHE A O 1
ATOM 674 N N . LEU A 1 83 ? 6.572 0.402 -5.739 1.00 96.88 83 LEU A N 1
ATOM 675 C CA . LEU A 1 83 ? 6.338 -0.195 -4.427 1.00 96.88 83 LEU A CA 1
ATOM 676 C C . LEU A 1 83 ? 5.586 0.801 -3.552 1.00 96.88 83 LEU A C 1
ATOM 678 O O . LEU A 1 83 ? 5.881 1.993 -3.577 1.00 96.88 83 LEU A O 1
ATOM 682 N N . VAL A 1 84 ? 4.627 0.313 -2.773 1.00 97.50 84 VAL A N 1
ATOM 683 C CA . VAL A 1 84 ? 3.770 1.149 -1.929 1.00 97.50 84 VAL A CA 1
ATOM 684 C C . VAL A 1 84 ? 3.781 0.623 -0.513 1.00 97.50 84 VAL A C 1
ATOM 686 O O . VAL A 1 84 ? 3.665 -0.584 -0.309 1.00 97.50 84 VAL A O 1
ATOM 689 N N . ARG A 1 85 ? 3.883 1.514 0.467 1.00 96.50 85 ARG A N 1
ATOM 690 C CA . ARG A 1 85 ? 3.749 1.163 1.879 1.00 96.50 85 ARG A CA 1
ATOM 691 C C . ARG A 1 85 ? 2.877 2.191 2.579 1.00 96.50 85 ARG A C 1
ATOM 693 O O . ARG A 1 85 ? 3.145 3.384 2.483 1.00 96.50 85 ARG A O 1
ATOM 700 N N . ASP A 1 86 ? 1.897 1.694 3.321 1.00 96.94 86 ASP A N 1
ATOM 701 C CA . ASP A 1 86 ? 0.916 2.501 4.044 1.00 96.94 86 ASP A CA 1
ATOM 702 C C . ASP A 1 86 ? 1.135 2.402 5.565 1.00 96.94 86 ASP A C 1
ATOM 704 O O . ASP A 1 86 ? 1.415 1.324 6.100 1.00 96.94 86 ASP A O 1
ATOM 708 N N . GLU A 1 87 ? 0.993 3.521 6.269 1.00 96.00 87 GLU A N 1
ATOM 709 C CA . GLU A 1 87 ? 0.910 3.610 7.730 1.00 96.00 87 GLU A CA 1
ATOM 710 C C . GLU A 1 87 ? -0.404 4.257 8.120 1.00 96.00 87 GLU A C 1
ATOM 712 O O . GLU A 1 87 ? -0.697 5.369 7.692 1.00 96.00 87 GLU A O 1
ATOM 717 N N . VAL A 1 88 ? -1.196 3.549 8.921 1.00 95.44 88 VAL A N 1
ATOM 718 C CA . VAL A 1 88 ? -2.499 4.028 9.377 1.00 95.44 88 VAL A CA 1
ATOM 719 C C . VAL A 1 88 ? -2.451 4.276 10.877 1.00 95.44 88 VAL A C 1
ATOM 721 O O . VAL A 1 88 ? -2.196 3.354 11.655 1.00 95.44 88 VAL A O 1
ATOM 724 N N . GLY A 1 89 ? -2.730 5.510 11.282 1.00 95.06 89 GLY A N 1
ATOM 725 C CA . GLY A 1 89 ? -2.850 5.897 12.684 1.00 95.06 89 GLY A CA 1
ATOM 726 C C . GLY A 1 89 ? -4.311 6.092 13.073 1.00 95.06 89 GLY A C 1
ATOM 727 O O . GLY A 1 89 ? -5.037 6.815 12.399 1.00 95.06 89 GLY A O 1
ATOM 728 N N . PHE A 1 90 ? -4.747 5.479 14.172 1.00 93.00 90 PHE A N 1
ATOM 729 C CA . PHE A 1 90 ? -6.068 5.697 14.764 1.00 93.00 90 PHE A CA 1
ATOM 730 C C . PHE A 1 90 ? -5.917 6.469 16.074 1.00 93.00 90 PHE A C 1
ATOM 732 O O . PHE A 1 90 ? -5.612 5.896 17.115 1.00 93.00 90 PHE A O 1
ATOM 739 N N . GLN A 1 91 ? -6.095 7.784 16.045 1.00 88.94 91 GLN A N 1
ATOM 740 C CA . GLN A 1 91 ? -6.100 8.604 17.260 1.00 88.94 91 GLN A CA 1
ATOM 741 C C . GLN A 1 91 ? -7.426 9.366 17.345 1.00 88.94 91 GLN A C 1
ATOM 743 O O . GLN A 1 91 ? -8.487 8.758 17.235 1.00 88.94 91 GLN A O 1
ATOM 748 N N . ASN A 1 92 ? -7.385 10.689 17.524 1.00 87.38 92 ASN A N 1
ATOM 749 C CA . ASN A 1 92 ? -8.576 11.540 17.443 1.00 87.38 92 ASN A CA 1
ATOM 750 C C . ASN A 1 92 ? -9.144 11.593 16.015 1.00 87.38 92 ASN A C 1
ATOM 752 O O . ASN A 1 92 ? -10.352 11.698 15.842 1.00 87.38 92 ASN A O 1
ATOM 756 N N . ASN A 1 93 ? -8.259 11.502 15.018 1.00 92.31 93 ASN A N 1
ATOM 757 C CA . ASN A 1 93 ? -8.569 11.313 13.605 1.00 92.31 93 ASN A CA 1
ATOM 758 C C . ASN A 1 93 ? -7.844 10.052 13.111 1.00 92.31 93 ASN A C 1
ATOM 760 O O . ASN A 1 93 ? -6.882 9.589 13.734 1.00 92.31 93 ASN A O 1
ATOM 764 N N . ILE A 1 94 ? -8.279 9.538 11.967 1.00 94.81 94 ILE A N 1
ATOM 765 C CA . ILE A 1 94 ? -7.586 8.504 11.207 1.00 94.81 94 ILE A CA 1
ATOM 766 C C . ILE A 1 94 ? -6.569 9.192 10.293 1.00 94.81 94 ILE A C 1
ATOM 768 O O . ILE A 1 94 ? -6.954 9.985 9.437 1.00 94.81 94 ILE A O 1
ATOM 772 N N . SER A 1 95 ? -5.280 8.910 10.457 1.00 96.75 95 SER A N 1
ATOM 773 C CA . SER A 1 95 ? -4.224 9.366 9.547 1.00 96.75 95 SER A CA 1
ATOM 774 C C . SER A 1 95 ? -3.770 8.234 8.636 1.00 96.75 95 SER A C 1
ATOM 776 O O . SER A 1 95 ? -3.808 7.062 9.011 1.00 96.75 95 SER A O 1
ATOM 778 N N . LEU A 1 96 ? -3.339 8.593 7.433 1.00 97.50 96 LEU A N 1
ATOM 779 C CA . LEU A 1 96 ? -2.738 7.689 6.470 1.00 97.50 96 LEU A CA 1
ATOM 780 C C . LEU A 1 96 ? -1.509 8.363 5.868 1.00 97.50 96 LEU A C 1
ATOM 782 O O . LEU A 1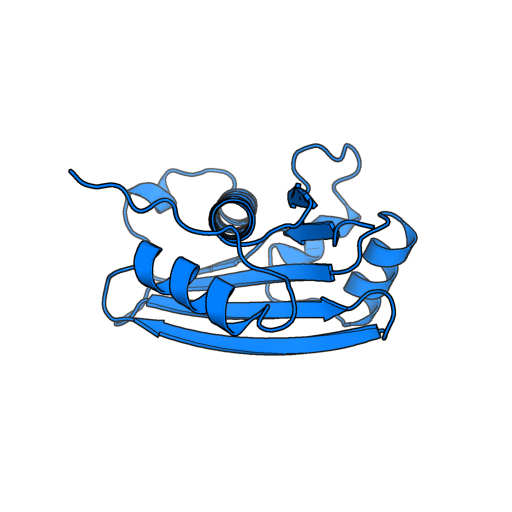 96 ? -1.638 9.353 5.143 1.00 97.50 96 LEU A O 1
ATOM 786 N N . ASP A 1 97 ? -0.345 7.786 6.143 1.00 97.00 97 ASP A N 1
ATOM 787 C CA . ASP A 1 97 ? 0.900 8.092 5.451 1.00 97.00 97 ASP A CA 1
ATOM 788 C C . ASP A 1 97 ? 1.152 7.021 4.397 1.00 97.00 97 ASP A C 1
ATOM 790 O O . ASP A 1 97 ? 1.155 5.824 4.690 1.00 97.00 97 ASP A O 1
ATOM 794 N N . ARG A 1 98 ? 1.369 7.444 3.156 1.00 97.69 98 ARG A N 1
ATOM 795 C CA . ARG A 1 98 ? 1.690 6.555 2.043 1.00 97.69 98 ARG A CA 1
ATOM 796 C C . ARG A 1 98 ? 3.037 6.922 1.462 1.00 97.69 98 ARG A C 1
ATOM 798 O O . ARG A 1 98 ? 3.262 8.058 1.056 1.00 97.69 98 ARG A O 1
ATOM 805 N N . ILE A 1 99 ? 3.881 5.913 1.327 1.00 97.19 99 ILE A N 1
ATOM 806 C CA . ILE A 1 99 ? 5.126 5.990 0.575 1.00 97.19 99 ILE A CA 1
ATOM 807 C C . ILE A 1 99 ? 4.922 5.305 -0.766 1.00 97.19 99 ILE A C 1
ATOM 809 O O . ILE A 1 99 ? 4.484 4.154 -0.809 1.00 97.19 99 ILE A O 1
ATOM 813 N N . VAL A 1 100 ? 5.279 5.994 -1.847 1.00 97.50 100 VAL A N 1
ATOM 814 C CA . VAL A 1 100 ? 5.346 5.440 -3.201 1.00 97.50 100 VAL A CA 1
ATOM 815 C C . VAL A 1 100 ? 6.791 5.504 -3.676 1.00 97.50 100 VAL A C 1
ATOM 817 O O . VAL A 1 100 ? 7.364 6.577 -3.832 1.00 97.50 100 VAL A O 1
ATOM 820 N N . TYR A 1 101 ? 7.390 4.343 -3.916 1.00 97.19 101 TYR A N 1
ATOM 821 C CA . TYR A 1 101 ? 8.741 4.230 -4.446 1.00 97.19 101 TYR A CA 1
ATOM 822 C C . TYR A 1 101 ? 8.700 3.841 -5.924 1.00 97.19 101 TYR A C 1
ATOM 824 O O . TYR A 1 101 ? 8.191 2.776 -6.271 1.00 97.19 101 TYR A O 1
ATOM 832 N N . ASN A 1 102 ? 9.259 4.683 -6.792 1.00 96.12 102 ASN A N 1
ATOM 833 C CA . ASN A 1 102 ? 9.421 4.410 -8.217 1.00 96.12 102 ASN A CA 1
ATOM 834 C C . ASN A 1 102 ? 10.693 3.579 -8.449 1.00 96.12 102 ASN A C 1
ATOM 836 O O . ASN A 1 102 ? 11.806 4.086 -8.283 1.00 96.12 102 ASN A O 1
ATOM 840 N N . CYS A 1 103 ? 10.538 2.323 -8.876 1.00 95.75 103 CYS A N 1
ATOM 841 C CA . CYS A 1 103 ? 11.661 1.405 -9.081 1.00 95.75 103 CYS A CA 1
ATOM 842 C C . CYS A 1 103 ? 12.604 1.841 -10.215 1.00 95.75 103 CYS A C 1
ATOM 844 O O . CYS A 1 103 ? 13.808 1.593 -10.137 1.00 95.75 103 CYS A O 1
ATOM 846 N N . ALA A 1 104 ? 12.089 2.514 -11.249 1.00 93.31 104 ALA A N 1
ATOM 847 C CA . ALA A 1 104 ? 12.889 2.970 -12.385 1.00 93.31 104 ALA A CA 1
ATOM 848 C C . ALA A 1 104 ? 13.703 4.227 -12.045 1.00 93.31 104 ALA A C 1
ATOM 850 O O . ALA A 1 104 ? 14.897 4.299 -12.331 1.00 93.31 104 ALA A O 1
ATOM 851 N N . GLN A 1 105 ? 13.065 5.212 -11.408 1.00 94.25 105 GLN A N 1
ATOM 852 C CA . GLN A 1 105 ? 13.696 6.491 -11.057 1.00 94.25 105 GLN A CA 1
ATOM 853 C C . GLN A 1 105 ? 14.440 6.447 -9.717 1.00 94.25 105 GLN A C 1
ATOM 855 O O . GLN A 1 105 ? 15.179 7.375 -9.394 1.00 94.25 105 GLN A O 1
ATOM 860 N N . LYS A 1 106 ? 14.251 5.383 -8.925 1.00 94.25 106 LYS A N 1
ATOM 861 C CA . LYS A 1 106 ? 14.745 5.267 -7.544 1.00 94.25 106 LYS A CA 1
ATOM 862 C C . LYS A 1 106 ? 14.335 6.474 -6.696 1.00 94.25 106 LYS A C 1
ATOM 864 O O . LYS A 1 106 ? 15.119 6.976 -5.884 1.00 94.25 106 LYS A O 1
ATOM 869 N N . GLN A 1 107 ? 13.115 6.955 -6.907 1.00 94.69 107 GLN A N 1
ATOM 870 C CA . GLN A 1 107 ? 12.535 8.103 -6.216 1.00 94.69 107 GLN A CA 1
ATOM 871 C C . GLN A 1 107 ? 11.503 7.621 -5.200 1.00 94.69 107 GLN A C 1
ATOM 873 O O . GLN A 1 107 ? 10.810 6.638 -5.448 1.00 94.69 107 GLN A O 1
ATOM 878 N N . LEU A 1 108 ? 11.450 8.297 -4.055 1.00 95.06 108 LEU A N 1
ATOM 879 C CA . LEU A 1 108 ? 10.505 8.033 -2.980 1.00 95.06 108 LEU A CA 1
ATOM 880 C C . LEU A 1 108 ? 9.659 9.291 -2.805 1.00 95.06 108 LEU A C 1
ATOM 882 O O . LEU A 1 108 ? 10.218 10.351 -2.531 1.00 95.06 108 LEU A O 1
ATOM 886 N N . ASP A 1 109 ? 8.351 9.147 -2.975 1.00 95.81 109 ASP A N 1
ATOM 887 C CA . ASP A 1 109 ? 7.370 10.201 -2.753 1.00 95.81 109 ASP A CA 1
ATOM 888 C C . ASP A 1 109 ? 6.511 9.847 -1.535 1.00 95.81 109 ASP A C 1
ATOM 890 O O . ASP A 1 109 ? 6.104 8.693 -1.359 1.00 95.81 109 ASP A O 1
ATOM 894 N N . GLU A 1 110 ? 6.239 10.841 -0.694 1.00 96.44 110 GLU A N 1
ATOM 895 C CA . GLU A 1 110 ? 5.474 10.688 0.544 1.00 96.44 110 GLU A CA 1
ATOM 896 C C . GLU A 1 110 ? 4.181 11.496 0.470 1.00 96.44 110 GLU A C 1
ATOM 898 O O . GLU A 1 110 ? 4.159 12.644 0.022 1.00 96.44 110 GLU A O 1
ATOM 903 N N . PHE A 1 111 ? 3.089 10.889 0.922 1.00 97.69 111 PHE A N 1
ATOM 904 C CA . PHE A 1 111 ? 1.764 11.485 0.938 1.00 97.69 111 PHE A CA 1
ATOM 905 C C . PHE A 1 111 ? 1.168 11.338 2.328 1.00 97.69 111 PHE A C 1
ATOM 907 O O . PHE A 1 111 ? 1.187 10.249 2.893 1.00 97.69 111 PHE A O 1
ATOM 914 N N . HIS A 1 112 ? 0.574 12.414 2.833 1.00 97.50 112 HIS A N 1
ATOM 915 C CA . HIS A 1 112 ? -0.125 12.421 4.112 1.00 97.50 112 HIS A CA 1
ATOM 916 C C . HIS A 1 112 ? -1.567 12.876 3.913 1.00 97.50 112 HIS A C 1
ATOM 918 O O . HIS A 1 112 ? -1.816 13.919 3.299 1.00 97.50 112 HIS A O 1
ATOM 924 N N . LEU A 1 113 ? -2.514 12.113 4.455 1.00 97.12 113 LEU A N 1
ATOM 925 C CA . LEU A 1 113 ? -3.910 12.510 4.600 1.00 97.12 113 LEU A CA 1
ATOM 926 C C . LEU A 1 113 ? -4.397 12.177 6.005 1.00 97.12 113 LEU A C 1
ATOM 928 O O . LEU A 1 113 ? -3.941 11.223 6.630 1.00 97.12 113 LEU A O 1
ATOM 932 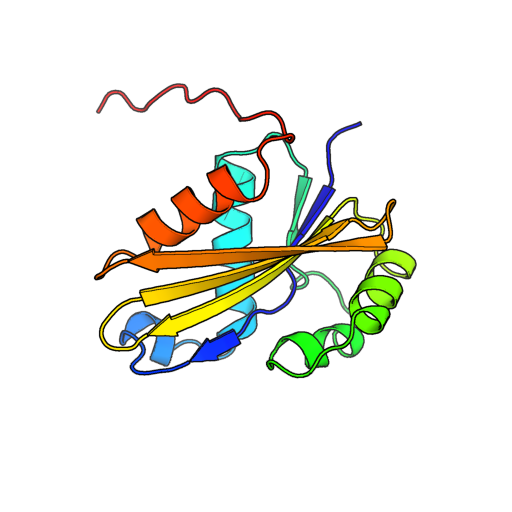N N . SER A 1 114 ? -5.391 12.920 6.472 1.00 95.56 114 SER A N 1
ATOM 933 C CA . SER A 1 114 ? -6.141 12.558 7.666 1.00 95.56 114 SER A CA 1
ATOM 934 C C . SER A 1 114 ? -7.625 12.765 7.435 1.00 95.56 114 SER A C 1
ATOM 936 O O . SER A 1 114 ? -8.018 13.664 6.692 1.00 95.56 114 SER A O 1
ATOM 938 N N . GLU A 1 115 ? -8.433 11.923 8.070 1.00 93.00 115 GLU A N 1
ATOM 939 C CA . GLU A 1 115 ? -9.868 12.114 8.151 1.00 93.00 115 GLU A CA 1
ATOM 940 C C . GLU A 1 115 ? -10.456 11.763 9.507 1.00 93.00 115 GLU A C 1
ATOM 942 O O . GLU A 1 115 ? -9.892 10.974 10.257 1.00 93.00 115 GLU A O 1
ATOM 947 N N . LYS A 1 116 ? -11.616 12.342 9.831 1.00 88.50 116 LYS A N 1
ATOM 948 C CA . LYS A 1 116 ? -12.215 12.187 11.168 1.00 88.50 116 LYS A CA 1
ATOM 949 C C . LYS A 1 116 ? -12.515 10.736 11.542 1.00 88.50 116 LYS A C 1
ATOM 951 O O . LYS A 1 116 ? -12.178 10.315 12.643 1.00 88.50 116 LYS A O 1
ATOM 956 N N . SER A 1 117 ? -13.174 9.979 10.665 1.00 83.69 117 SER A N 1
ATOM 957 C CA . SER A 1 117 ? -13.671 8.643 11.034 1.00 83.69 117 SER A CA 1
ATOM 958 C C . SER A 1 117 ? -13.835 7.648 9.886 1.00 83.69 117 SER A C 1
ATOM 960 O O . SER A 1 117 ? -14.160 6.491 10.146 1.00 83.69 117 SER A O 1
ATOM 962 N N . ASP A 1 118 ? -13.611 8.048 8.632 1.00 90.31 118 ASP A N 1
ATOM 963 C CA . ASP A 1 118 ? -13.850 7.184 7.473 1.00 90.31 118 ASP A CA 1
ATOM 964 C C . ASP A 1 118 ? -12.540 6.742 6.805 1.00 90.31 118 ASP A C 1
ATOM 966 O O . ASP A 1 118 ? -11.984 7.413 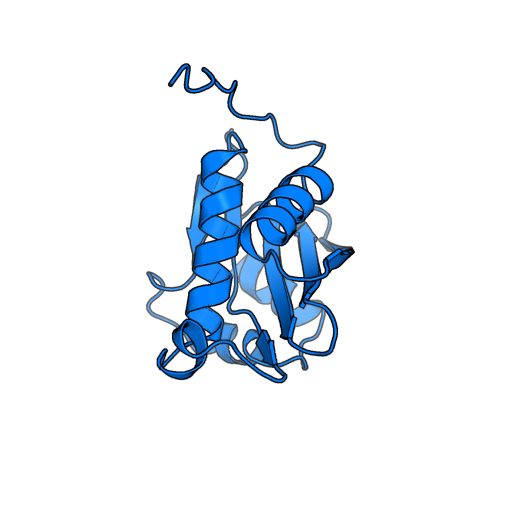5.933 1.00 90.31 118 ASP A O 1
ATOM 970 N N . LEU A 1 119 ? -12.063 5.561 7.206 1.00 90.88 119 LEU A N 1
ATOM 971 C CA 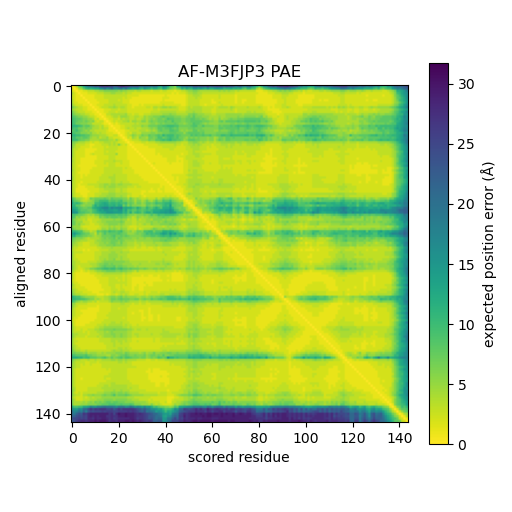. LEU A 1 119 ? -10.878 4.935 6.624 1.00 90.88 119 LEU A CA 1
ATOM 972 C C . LEU A 1 119 ? -11.075 4.561 5.142 1.00 90.88 119 LEU A C 1
ATOM 974 O O . LEU A 1 119 ? -10.120 4.604 4.370 1.00 90.88 119 LEU A O 1
ATOM 978 N N . PHE A 1 120 ? -12.294 4.201 4.727 1.00 92.62 120 PHE A N 1
ATOM 979 C CA . PHE A 1 120 ? -12.594 3.811 3.345 1.00 92.62 120 PHE A CA 1
ATOM 980 C C . PHE A 1 120 ? -12.451 5.013 2.413 1.00 92.62 120 PHE A C 1
ATOM 982 O O . PHE A 1 120 ? -11.766 4.948 1.387 1.00 92.62 120 PHE A O 1
ATOM 989 N N . PHE A 1 121 ? -13.054 6.135 2.800 1.00 94.12 121 PHE A N 1
ATOM 990 C CA . PHE A 1 121 ? -12.905 7.394 2.083 1.00 94.12 121 PHE A CA 1
ATOM 991 C C . PHE A 1 121 ? -11.448 7.878 2.076 1.00 94.12 121 PHE A C 1
ATOM 993 O O . PHE A 1 121 ? -10.947 8.295 1.026 1.00 94.12 121 PHE A O 1
ATOM 1000 N N . LEU A 1 122 ? -10.743 7.757 3.206 1.00 95.69 122 LEU A N 1
ATOM 1001 C CA . LEU A 1 122 ? -9.333 8.133 3.320 1.00 95.69 122 LEU A CA 1
ATOM 1002 C C . LEU A 1 122 ? -8.442 7.327 2.359 1.00 95.69 122 LEU A C 1
ATOM 1004 O O . LEU A 1 122 ? -7.666 7.907 1.600 1.00 95.69 122 LEU A O 1
ATOM 1008 N N . MET A 1 123 ? -8.595 6.000 2.326 1.00 95.56 123 MET A N 1
ATOM 1009 C CA . MET A 1 123 ? -7.821 5.102 1.456 1.00 95.56 123 MET A CA 1
ATOM 1010 C C . MET A 1 123 ? -8.113 5.325 -0.031 1.00 95.56 123 MET A C 1
ATOM 1012 O O . MET A 1 123 ? -7.197 5.299 -0.867 1.00 95.56 123 MET A O 1
ATOM 1016 N N . ARG A 1 124 ? -9.379 5.591 -0.375 1.00 95.38 124 ARG A N 1
ATOM 1017 C CA . ARG A 1 124 ? -9.772 5.982 -1.732 1.00 95.38 124 ARG A CA 1
ATOM 1018 C C . ARG A 1 124 ? -9.083 7.281 -2.148 1.00 95.38 124 ARG A C 1
ATOM 1020 O O . ARG A 1 124 ? -8.396 7.299 -3.169 1.00 95.38 124 ARG A O 1
ATOM 1027 N N . SER A 1 125 ? -9.232 8.329 -1.341 1.00 95.88 125 SER A N 1
ATOM 1028 C CA . SER A 1 125 ? -8.676 9.661 -1.610 1.00 95.88 125 SER A CA 1
ATOM 1029 C C . SER A 1 125 ? -7.152 9.627 -1.711 1.00 95.88 125 SER A C 1
ATOM 1031 O O . SER A 1 125 ? -6.570 10.250 -2.599 1.00 95.88 125 SER A O 1
ATOM 1033 N N . MET A 1 126 ? -6.498 8.841 -0.850 1.00 97.44 126 MET A N 1
ATOM 1034 C CA . MET A 1 126 ? -5.055 8.618 -0.919 1.00 97.44 126 MET A CA 1
ATOM 1035 C C . MET A 1 126 ? -4.652 7.981 -2.245 1.00 97.44 126 MET A C 1
ATOM 1037 O O . MET A 1 126 ? -3.701 8.409 -2.884 1.00 97.44 126 MET A O 1
ATOM 1041 N N . THR A 1 127 ? -5.396 6.982 -2.708 1.00 96.19 127 THR A N 1
ATOM 1042 C CA . THR A 1 127 ? -5.101 6.308 -3.979 1.00 96.19 127 THR A CA 1
ATOM 1043 C C . THR A 1 127 ? -5.247 7.238 -5.180 1.00 96.19 127 THR A C 1
ATOM 1045 O O . THR A 1 127 ? -4.395 7.216 -6.065 1.00 96.19 127 THR A O 1
ATOM 1048 N N . GLU A 1 128 ? -6.275 8.085 -5.203 1.00 93.94 128 GLU A N 1
ATOM 1049 C CA . GLU A 1 128 ? -6.465 9.078 -6.268 1.00 93.94 128 GLU A CA 1
ATOM 1050 C C . GLU A 1 128 ? -5.335 10.128 -6.273 1.00 93.94 128 GLU A C 1
ATOM 1052 O O . GLU A 1 128 ? -4.866 10.519 -7.342 1.00 93.94 128 GLU A O 1
ATOM 1057 N N . ARG A 1 129 ? -4.847 10.537 -5.092 1.00 95.69 129 ARG A N 1
ATOM 1058 C CA . ARG A 1 129 ? -3.753 11.515 -4.948 1.00 95.69 129 ARG A CA 1
ATOM 1059 C C . ARG A 1 129 ? -2.360 10.958 -5.230 1.00 95.69 129 ARG A C 1
ATOM 1061 O O . ARG A 1 129 ? -1.530 11.697 -5.748 1.00 95.69 129 ARG A O 1
ATOM 1068 N N . SER A 1 130 ? -2.088 9.700 -4.890 1.00 96.00 130 SER A N 1
ATOM 1069 C CA . SER A 1 130 ? -0.739 9.122 -4.993 1.00 96.00 130 SER A CA 1
ATOM 1070 C C . SER A 1 130 ? -0.363 8.627 -6.389 1.00 96.00 130 SER A C 1
ATOM 1072 O O . SER A 1 130 ? 0.807 8.351 -6.636 1.00 96.00 130 SER A O 1
ATOM 1074 N N . PHE A 1 131 ? -1.330 8.501 -7.304 1.00 93.81 131 PHE A N 1
ATOM 1075 C CA . PHE A 1 131 ? -1.102 7.973 -8.655 1.00 93.81 131 PHE A CA 1
ATOM 1076 C C . PHE A 1 131 ? -1.738 8.826 -9.767 1.00 93.81 131 PHE A C 1
ATOM 1078 O O . PHE A 1 131 ? -2.402 8.269 -10.646 1.00 93.81 131 PHE A O 1
ATOM 1085 N N . PRO A 1 132 ? -1.538 10.158 -9.803 1.00 90.69 132 PRO A N 1
ATOM 1086 C CA . PRO A 1 132 ? -2.216 11.031 -10.767 1.00 90.69 132 PRO A CA 1
ATOM 1087 C C . PRO A 1 132 ? -1.821 10.745 -12.227 1.00 90.69 132 PRO A C 1
ATOM 1089 O O . PRO A 1 132 ? -2.554 11.090 -13.150 1.00 90.69 132 PRO A O 1
ATOM 1092 N N . TRP A 1 133 ? -0.678 10.091 -12.448 1.00 89.00 133 TRP A N 1
ATOM 1093 C CA . TRP A 1 133 ? -0.179 9.681 -13.765 1.00 89.00 133 TRP A CA 1
ATOM 1094 C C . TRP A 1 133 ? -0.656 8.294 -14.213 1.00 89.00 133 TRP A C 1
ATOM 1096 O O . TRP A 1 133 ? -0.487 7.944 -15.382 1.00 89.00 133 TRP A O 1
ATOM 1106 N N . VAL A 1 134 ? -1.225 7.4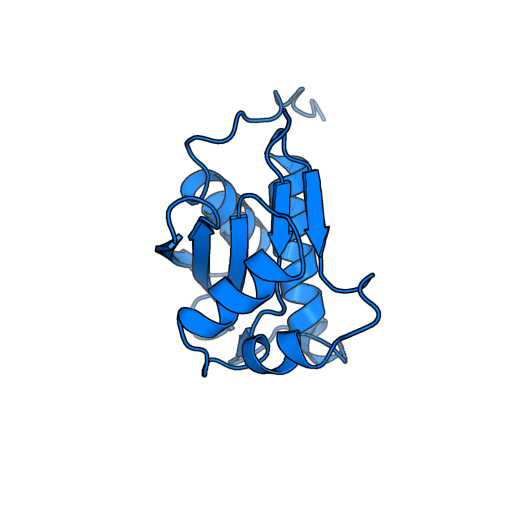76 -13.318 1.00 91.81 134 VAL A N 1
ATOM 1107 C CA . VAL A 1 134 ? -1.720 6.144 -13.686 1.00 91.81 134 VAL A CA 1
ATOM 1108 C C . VAL A 1 134 ? -3.146 6.285 -14.222 1.00 91.81 134 VAL A C 1
ATOM 1110 O O . VAL A 1 134 ? -4.017 6.778 -13.506 1.00 91.81 134 VAL A O 1
ATOM 1113 N N . PRO A 1 135 ? -3.440 5.833 -15.458 1.00 91.69 135 PRO A N 1
ATOM 1114 C CA . PRO A 1 135 ? -4.775 5.975 -16.026 1.00 91.69 135 PRO A CA 1
ATOM 1115 C C . PRO A 1 135 ? -5.850 5.336 -15.144 1.00 91.69 135 PRO A C 1
ATOM 1117 O O . PRO A 1 135 ? -5.733 4.171 -14.756 1.00 91.69 135 PRO A O 1
ATOM 1120 N N . SER A 1 136 ? -6.935 6.059 -14.879 1.00 91.25 136 SER A N 1
ATOM 1121 C CA . SER A 1 136 ? -8.041 5.542 -14.078 1.00 91.25 136 SER A CA 1
ATOM 1122 C C . SER A 1 136 ? -8.913 4.546 -14.854 1.00 91.25 136 SER A C 1
ATOM 1124 O O . SER A 1 136 ? -9.054 4.574 -16.088 1.00 91.25 136 SER A O 1
ATOM 1126 N N . LYS A 1 137 ? -9.526 3.608 -14.132 1.00 90.56 137 LYS A N 1
ATOM 1127 C CA . LYS A 1 137 ? -10.634 2.807 -14.654 1.00 90.56 137 LYS A CA 1
ATOM 1128 C C . LYS A 1 137 ? -11.831 3.752 -14.790 1.00 90.56 137 LYS A C 1
ATOM 1130 O O . LYS A 1 137 ? -12.185 4.458 -13.854 1.00 90.56 137 LYS A O 1
ATOM 1135 N N . LYS A 1 138 ? -12.442 3.809 -15.981 1.00 75.69 138 LYS A N 1
ATOM 1136 C CA . LYS A 1 138 ? -13.676 4.585 -16.172 1.00 75.69 138 LYS A CA 1
ATOM 1137 C C . LYS A 1 138 ? -14.727 3.970 -15.254 1.00 75.69 138 LYS A C 1
ATOM 1139 O O . LYS A 1 138 ? -15.118 2.827 -15.487 1.00 75.69 138 LYS A O 1
ATOM 1144 N N . ASN A 1 139 ? -15.1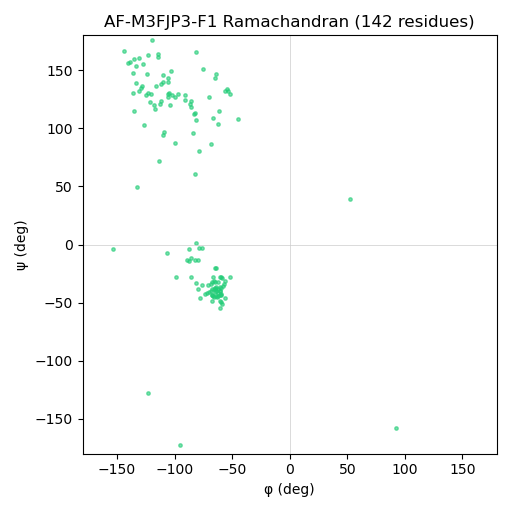81 4.716 -14.251 1.00 57.75 139 ASN A N 1
ATOM 1145 C CA . ASN A 1 139 ? -16.347 4.325 -13.478 1.00 57.75 139 ASN A CA 1
ATOM 1146 C C . ASN A 1 139 ? -17.538 4.280 -14.442 1.00 57.75 139 ASN A C 1
ATOM 1148 O O . ASN A 1 139 ? -18.083 5.316 -14.817 1.00 57.75 139 ASN A O 1
ATOM 1152 N N . LYS A 1 140 ? -17.969 3.081 -14.842 1.00 45.88 140 LYS A N 1
ATOM 1153 C CA . LYS A 1 140 ? -19.400 2.873 -15.061 1.00 45.88 140 LYS A CA 1
ATOM 1154 C C . LYS A 1 140 ? -20.003 2.960 -13.664 1.00 45.88 140 LYS A C 1
ATOM 1156 O O . LYS A 1 140 ? -20.010 1.969 -12.944 1.00 45.88 140 LYS A O 1
ATOM 1161 N N . LEU A 1 141 ? -20.316 4.179 -13.228 1.00 49.25 141 LEU A N 1
ATOM 1162 C CA . LEU A 1 141 ? -20.920 4.418 -11.925 1.00 49.25 141 LEU A CA 1
ATOM 1163 C C . LEU A 1 141 ? -22.145 3.514 -11.788 1.00 49.25 141 LEU A C 1
ATOM 1165 O O . LEU A 1 141 ? -22.993 3.465 -12.679 1.00 49.25 141 LEU A O 1
ATOM 1169 N N . LEU A 1 142 ? -22.179 2.804 -10.664 1.00 42.34 142 LEU A N 1
ATOM 1170 C CA . LEU A 1 142 ? -23.381 2.258 -10.061 1.00 42.34 142 LEU A CA 1
ATOM 1171 C C . LEU A 1 142 ? -24.460 3.349 -10.081 1.00 42.34 142 LEU A C 1
ATOM 1173 O O . LEU A 1 142 ? -24.351 4.349 -9.376 1.00 42.34 142 LEU A O 1
ATOM 1177 N N . GLN A 1 143 ? -25.456 3.163 -10.941 1.00 29.58 143 GLN A N 1
ATOM 1178 C CA . GLN A 1 143 ? -26.803 3.667 -10.726 1.00 29.58 143 GLN A CA 1
ATOM 1179 C C . GLN A 1 143 ? -27.492 2.622 -9.847 1.00 29.58 143 GLN A C 1
ATOM 1181 O O . GLN A 1 143 ? -27.923 1.600 -10.372 1.00 29.58 143 GLN A O 1
ATOM 1186 N N . TYR A 1 144 ? -27.517 2.834 -8.535 1.00 35.62 144 TYR A N 1
ATOM 1187 C CA . TYR A 1 144 ? -28.460 2.191 -7.619 1.00 35.62 144 TYR A CA 1
ATOM 1188 C C . TYR A 1 144 ? -28.786 3.175 -6.507 1.00 35.62 144 TYR A C 1
ATOM 1190 O O . TYR A 1 144 ? -27.821 3.741 -5.944 1.00 35.62 144 TYR A O 1
#

Sequence (144 aa):
MSTSIIFLPGKVEGNLPAALERIDDRSQEISKFGAFYANLLLRAKVNTIEKIRDKEIFSKFRNSHFRKEDFSKICFEFPADFLVRDEVGFQNNISLDRIVYNCAQKQLDEFHLSEKSDLFFLMRSMTERSFPWVPSKKNKLLQY

Radius of gyration: 14.87 Å; Cα contacts (8 Å, |Δi|>4): 248; chains: 1; bounding box: 46×30×40 Å

Nearest PDB structures (foldseek):
  2ywq-assembly1_A  TM=6.573E-01  e=7.998E-03  Thermus thermophilus HB8
  8uu7-assembly1_w  TM=5.910E-01  e=4.686E-02  Listeria innocua
  2ddo-assembly1_B  TM=5.698E-01  e=1.208E-01  Escherichia coli
  3n1h-assembly1_A  TM=5.623E-01  e=4.272E-01  Solanum tuberosum
  4kop-assembly1_B  TM=5.627E-01  e=6.646E-01  Arabidopsis thaliana

pLDDT: mean 88.85, std 11.81, range [29.58, 97.69]

Solvent-accessible surface area (backbone atoms only — not comparable to full-atom values): 8110 Å² total; per-residue (Å²): 138,71,53,30,36,36,22,36,34,5,32,73,47,70,71,62,57,73,79,58,67,76,43,90,57,50,24,54,49,49,14,47,53,53,32,49,42,41,47,66,43,30,63,44,52,60,41,55,59,86,83,47,87,80,55,71,88,49,55,45,39,46,48,95,69,71,53,76,64,58,56,54,53,45,40,71,79,47,89,41,48,30,41,32,36,44,35,40,39,26,70,92,38,36,35,40,40,38,39,45,33,33,52,84,78,73,42,78,48,79,45,81,50,72,35,69,80,50,65,67,61,45,51,44,54,48,45,60,67,76,39,78,87,54,57,64,48,80,76,80,70,84,88,126

Organism: NCBI:txid1088540